Protein AF-A0A4P9WQK6-F1 (afdb_monomer_lite)

Sequence (71 aa):
TPMETFRGFVSTLEDALLLFEACRLGYLRRIQRRLSEREKSHISSGSVWVWDEDEALVKRWTDGRAWSPSR

Structure (mmCIF, N/CA/C/O backbone):
data_AF-A0A4P9WQK6-F1
#
_entry.id   AF-A0A4P9WQK6-F1
#
loop_
_atom_site.group_PDB
_atom_site.id
_atom_site.type_symbol
_atom_site.label_atom_id
_atom_site.label_alt_id
_atom_site.label_comp_id
_atom_site.label_asym_id
_atom_site.label_entity_id
_atom_site.label_seq_id
_atom_site.pdbx_PDB_ins_code
_atom_site.Cartn_x
_atom_site.Cartn_y
_atom_site.Cartn_z
_atom_site.occupancy
_atom_site.B_iso_or_equiv
_atom_site.auth_seq_id
_atom_site.auth_comp_id
_atom_site.auth_asym_id
_atom_site.auth_atom_id
_atom_site.pdbx_PDB_model_num
ATOM 1 N N . THR A 1 1 ? -4.932 -5.874 14.488 1.00 49.41 1 THR A N 1
ATOM 2 C CA . THR A 1 1 ? -5.399 -5.140 13.288 1.00 49.41 1 THR A CA 1
ATOM 3 C C . THR A 1 1 ? -4.440 -5.472 12.164 1.00 49.41 1 THR A C 1
ATOM 5 O O . THR A 1 1 ? -3.260 -5.587 12.484 1.00 49.41 1 THR A O 1
ATOM 8 N N . PRO A 1 2 ? -4.889 -5.720 10.920 1.00 59.19 2 PRO A N 1
ATOM 9 C CA . PRO A 1 2 ? -3.970 -6.067 9.837 1.00 59.19 2 PRO A CA 1
ATOM 10 C C . PRO A 1 2 ? -2.939 -4.949 9.667 1.00 59.19 2 PRO A C 1
ATOM 12 O O . PRO A 1 2 ? -3.310 -3.777 9.660 1.00 59.19 2 PRO A O 1
ATOM 15 N N . MET A 1 3 ? -1.661 -5.314 9.616 1.00 81.81 3 MET A N 1
ATOM 16 C CA . MET A 1 3 ? -0.549 -4.359 9.552 1.00 81.81 3 MET A CA 1
ATOM 17 C C . MET A 1 3 ? -0.360 -3.774 8.145 1.00 81.81 3 MET A C 1
ATOM 19 O O . MET A 1 3 ? 0.108 -2.648 8.010 1.00 81.81 3 MET A O 1
ATOM 23 N N . GLU A 1 4 ? -0.773 -4.515 7.118 1.00 93.19 4 GLU A N 1
ATOM 24 C CA . GLU A 1 4 ? -0.700 -4.197 5.689 1.00 93.19 4 GLU A CA 1
ATOM 25 C C . GLU A 1 4 ? -1.920 -4.804 4.974 1.00 93.19 4 GLU A C 1
ATOM 27 O O . GLU A 1 4 ? -2.553 -5.724 5.501 1.00 93.19 4 GLU A O 1
ATOM 32 N N . THR A 1 5 ? -2.288 -4.273 3.805 1.00 96.00 5 THR A N 1
ATOM 33 C CA . THR A 1 5 ? -3.410 -4.794 3.000 1.00 96.00 5 THR A CA 1
ATOM 34 C C . THR A 1 5 ? -3.026 -6.101 2.317 1.00 96.00 5 THR A C 1
ATOM 36 O O . THR A 1 5 ? -3.836 -7.021 2.235 1.00 96.00 5 THR A O 1
ATOM 39 N N . PHE A 1 6 ? -1.788 -6.179 1.834 1.00 97.06 6 PHE A N 1
ATOM 40 C CA . PHE A 1 6 ? -1.236 -7.330 1.138 1.00 97.06 6 PHE A CA 1
ATOM 41 C C . PHE A 1 6 ? 0.272 -7.420 1.384 1.00 97.06 6 PHE A C 1
ATOM 43 O O . PHE A 1 6 ? 0.923 -6.406 1.64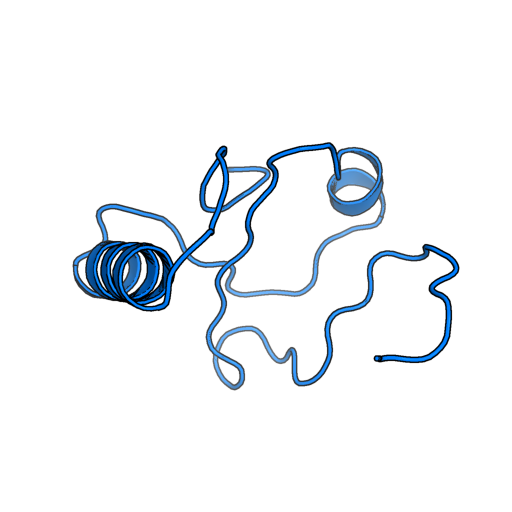8 1.00 97.06 6 PHE A O 1
ATOM 50 N N . ARG A 1 7 ? 0.824 -8.634 1.275 1.00 96.75 7 ARG A N 1
ATOM 51 C CA . ARG A 1 7 ? 2.265 -8.876 1.323 1.00 96.75 7 ARG A CA 1
ATOM 52 C C . ARG A 1 7 ? 2.723 -9.599 0.064 1.00 96.75 7 ARG A C 1
ATOM 54 O O . ARG A 1 7 ? 2.359 -10.751 -0.151 1.00 96.75 7 ARG A O 1
ATOM 61 N N . GLY A 1 8 ? 3.543 -8.936 -0.739 1.00 96.81 8 GLY A N 1
ATOM 62 C CA . GLY A 1 8 ? 4.055 -9.460 -1.999 1.00 96.81 8 GLY A CA 1
ATOM 63 C C . GLY A 1 8 ? 4.714 -8.371 -2.838 1.00 96.81 8 GLY A C 1
ATOM 64 O O . GLY A 1 8 ? 5.185 -7.366 -2.313 1.00 96.81 8 GLY A O 1
ATOM 65 N N . PHE A 1 9 ? 4.763 -8.573 -4.149 1.00 98.12 9 PHE A N 1
ATOM 66 C CA . PHE A 1 9 ? 5.372 -7.637 -5.087 1.00 98.12 9 PHE A CA 1
ATOM 67 C C . PHE A 1 9 ? 4.337 -7.202 -6.125 1.00 98.12 9 PHE A C 1
ATOM 69 O O . PHE A 1 9 ? 3.644 -8.047 -6.681 1.00 98.12 9 PHE A O 1
ATOM 76 N N . VAL A 1 10 ? 4.226 -5.892 -6.355 1.00 98.12 10 VAL A N 1
ATOM 77 C CA . VAL A 1 10 ? 3.352 -5.305 -7.380 1.00 98.12 10 VAL A CA 1
ATOM 78 C C . VAL A 1 10 ? 4.244 -4.903 -8.544 1.00 98.12 10 VAL A C 1
ATOM 80 O O . VAL A 1 10 ? 5.007 -3.944 -8.437 1.00 98.12 10 VAL A O 1
ATOM 83 N N . SER A 1 11 ? 4.198 -5.683 -9.619 1.00 98.06 11 SER A N 1
ATOM 84 C CA . SER A 1 11 ? 5.116 -5.562 -10.755 1.00 98.06 11 SER A CA 1
ATOM 85 C C . SER A 1 11 ? 4.454 -4.962 -11.989 1.00 98.06 11 SER A C 1
ATOM 87 O O . SER A 1 11 ? 5.100 -4.260 -12.768 1.00 98.06 11 SER A O 1
ATOM 89 N N . THR A 1 12 ? 3.159 -5.221 -12.152 1.00 98.56 12 THR A N 1
ATOM 90 C CA . THR A 1 12 ? 2.363 -4.790 -13.296 1.00 98.56 12 THR A CA 1
ATOM 91 C C . THR A 1 12 ? 1.154 -3.973 -12.857 1.00 98.56 12 THR A C 1
ATOM 93 O O . THR A 1 12 ? 0.771 -3.937 -11.686 1.00 98.56 12 THR A O 1
ATOM 96 N N . LEU A 1 13 ? 0.514 -3.327 -13.833 1.00 98.44 13 LEU A N 1
ATOM 97 C CA . LEU A 1 13 ? -0.791 -2.706 -13.628 1.00 98.44 13 LEU A CA 1
ATOM 98 C C . LEU A 1 13 ? -1.853 -3.743 -13.223 1.00 98.44 13 LEU A C 1
ATOM 100 O O . LEU A 1 13 ? -2.702 -3.439 -12.3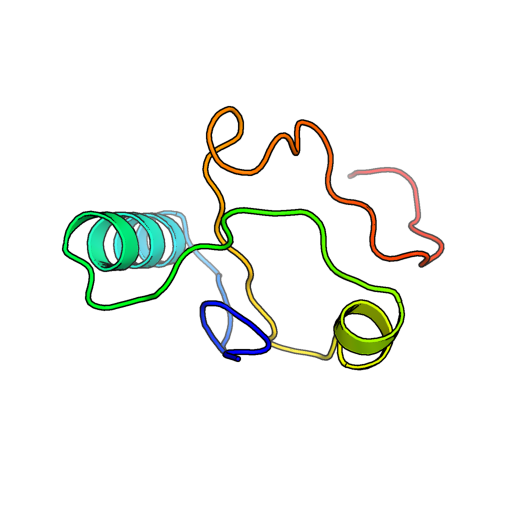91 1.00 98.44 13 LEU A O 1
ATOM 104 N N . GLU A 1 14 ? -1.801 -4.953 -13.784 1.00 98.69 14 GLU A N 1
ATOM 105 C CA . GLU A 1 14 ? -2.755 -6.025 -13.478 1.00 98.69 14 GLU A CA 1
ATOM 106 C C . GLU A 1 14 ? -2.681 -6.438 -12.002 1.00 98.69 14 GLU A C 1
ATOM 108 O O . GLU A 1 14 ? -3.719 -6.517 -11.346 1.00 98.69 14 GLU A O 1
ATOM 113 N N . ASP A 1 15 ? -1.471 -6.567 -11.442 1.00 98.62 15 ASP A N 1
ATOM 114 C CA . ASP A 1 15 ? -1.270 -6.838 -10.011 1.00 98.62 15 ASP A CA 1
ATOM 115 C C . ASP A 1 15 ? -1.971 -5.779 -9.141 1.00 98.62 15 ASP A C 1
ATOM 117 O O . ASP A 1 15 ? -2.666 -6.100 -8.174 1.00 98.62 15 ASP A O 1
ATOM 121 N N . ALA A 1 16 ? -1.818 -4.499 -9.499 1.00 98.44 16 ALA A N 1
ATOM 122 C CA . ALA A 1 16 ? -2.445 -3.395 -8.777 1.00 98.44 16 ALA A CA 1
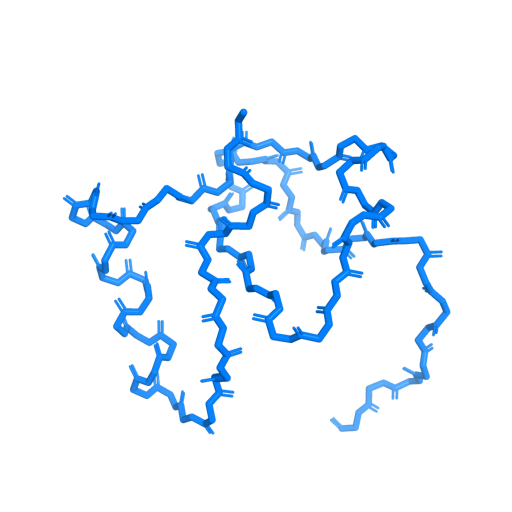ATOM 123 C C . ALA A 1 16 ? -3.978 -3.425 -8.900 1.00 98.44 16 ALA A C 1
ATOM 125 O O . ALA A 1 16 ? -4.679 -3.229 -7.906 1.00 98.44 16 ALA A O 1
ATOM 126 N N . LEU A 1 17 ? -4.511 -3.704 -10.095 1.00 98.50 17 LEU A N 1
ATOM 127 C CA . LEU A 1 17 ? -5.955 -3.803 -10.330 1.00 98.50 17 LEU A CA 1
ATOM 128 C C . LEU A 1 17 ? -6.586 -4.958 -9.548 1.00 98.50 17 LEU A C 1
ATOM 130 O O . LEU A 1 17 ? -7.657 -4.777 -8.970 1.00 98.50 17 LEU A O 1
ATOM 134 N N . LEU A 1 18 ? -5.913 -6.108 -9.456 1.00 98.56 18 LEU A N 1
ATOM 135 C CA . LEU A 1 18 ? -6.365 -7.233 -8.635 1.00 98.56 18 LEU A CA 1
ATOM 136 C C . LEU A 1 18 ? -6.444 -6.859 -7.151 1.00 98.56 18 LEU A C 1
ATOM 138 O O . LEU A 1 18 ? -7.413 -7.212 -6.479 1.00 98.56 18 LEU A O 1
ATOM 142 N N . LEU A 1 19 ? -5.468 -6.104 -6.637 1.00 98.50 19 LEU A N 1
ATOM 143 C CA . LEU A 1 19 ? -5.497 -5.615 -5.256 1.00 98.50 19 LEU A CA 1
ATOM 144 C C . LEU A 1 19 ? -6.653 -4.640 -5.011 1.00 98.50 19 LEU A C 1
ATOM 146 O O . LEU A 1 19 ? -7.331 -4.745 -3.984 1.00 98.50 19 LEU A O 1
ATOM 150 N N . PHE A 1 20 ? -6.910 -3.721 -5.947 1.00 97.94 20 PHE A N 1
ATOM 151 C CA . PHE A 1 20 ? -8.053 -2.811 -5.858 1.00 97.94 20 PHE A CA 1
ATOM 152 C C . PHE A 1 20 ? -9.383 -3.563 -5.892 1.00 97.94 20 PHE A C 1
ATOM 154 O O . PHE A 1 20 ? -10.242 -3.322 -5.042 1.00 97.94 20 PHE A O 1
ATOM 161 N N . GLU A 1 21 ? -9.543 -4.509 -6.816 1.00 98.38 21 GLU A N 1
ATOM 162 C CA . GLU A 1 21 ? -10.758 -5.312 -6.939 1.00 98.38 21 GLU A CA 1
ATOM 163 C C . GLU A 1 21 ? -10.989 -6.178 -5.695 1.00 98.38 21 GLU A C 1
ATOM 165 O O . GLU A 1 21 ? -12.093 -6.210 -5.148 1.00 98.38 21 GLU A O 1
ATOM 170 N N . ALA A 1 22 ? -9.936 -6.800 -5.163 1.00 98.31 22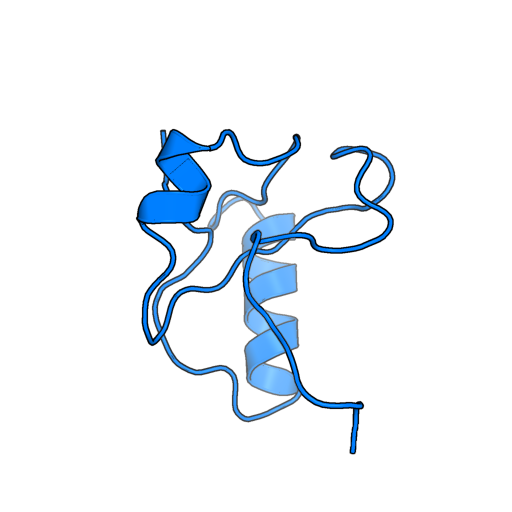 ALA A N 1
ATOM 171 C CA . ALA A 1 22 ? -10.009 -7.558 -3.921 1.00 98.31 22 ALA A CA 1
ATOM 172 C C . ALA A 1 22 ? -10.406 -6.678 -2.720 1.00 98.31 22 ALA A C 1
ATOM 174 O O . ALA A 1 22 ? -11.158 -7.129 -1.853 1.00 98.31 22 ALA A O 1
ATOM 175 N N . CYS A 1 23 ? -9.962 -5.417 -2.673 1.00 97.56 23 CYS A N 1
ATOM 176 C CA . CYS A 1 23 ? -10.412 -4.449 -1.667 1.00 97.56 23 CYS A CA 1
ATOM 177 C C . CYS A 1 23 ? -11.872 -4.022 -1.871 1.00 97.56 23 CYS A C 1
ATOM 179 O O . CYS A 1 23 ? -12.604 -3.852 -0.895 1.00 97.56 23 CYS A O 1
ATOM 181 N N . ARG A 1 24 ? -12.309 -3.849 -3.125 1.00 96.81 24 ARG A N 1
ATOM 182 C CA . ARG A 1 24 ? -13.688 -3.478 -3.480 1.00 96.81 24 ARG A CA 1
ATOM 183 C C . ARG A 1 24 ? -14.683 -4.579 -3.112 1.00 96.81 24 ARG A C 1
ATOM 185 O O . ARG A 1 24 ? -15.749 -4.279 -2.583 1.00 96.81 24 ARG A O 1
ATOM 192 N N . LEU A 1 25 ? -14.317 -5.839 -3.354 1.00 97.94 25 LEU A N 1
ATOM 193 C CA . LEU A 1 25 ? -15.106 -7.026 -3.006 1.00 97.94 25 LEU A CA 1
ATOM 194 C C . LEU A 1 25 ? -15.019 -7.402 -1.515 1.00 97.94 25 LEU A C 1
ATOM 196 O O . LEU A 1 25 ? -15.781 -8.245 -1.050 1.00 97.94 25 LEU A O 1
ATOM 200 N N . GLY A 1 26 ? -14.109 -6.784 -0.755 1.00 95.75 26 GLY A N 1
ATOM 201 C CA . GLY A 1 26 ? -13.937 -7.028 0.680 1.00 95.75 26 GLY A CA 1
ATOM 202 C C . GLY A 1 26 ? -13.085 -8.252 1.035 1.00 95.75 26 GLY A C 1
ATOM 203 O O . GLY A 1 26 ? -13.006 -8.611 2.210 1.00 95.75 26 GLY A O 1
ATOM 204 N N . TYR A 1 27 ? -12.419 -8.875 0.057 1.00 97.56 27 TYR A N 1
ATOM 205 C CA . TYR A 1 27 ? -11.459 -9.958 0.297 1.00 97.56 27 TYR A CA 1
ATOM 206 C C . TYR A 1 27 ? -10.199 -9.462 1.006 1.00 97.56 27 TYR A C 1
ATOM 208 O O . TYR A 1 27 ? -9.663 -10.149 1.876 1.00 97.56 27 TYR A O 1
ATOM 216 N N . LEU A 1 28 ? -9.743 -8.257 0.660 1.00 96.94 28 LEU A N 1
ATOM 217 C CA . LEU A 1 28 ? -8.646 -7.578 1.339 1.00 96.94 28 LEU A CA 1
ATOM 218 C C . LEU A 1 28 ? -9.162 -6.347 2.077 1.00 96.94 28 LEU A C 1
ATOM 220 O O . LEU A 1 28 ? -10.039 -5.625 1.604 1.00 96.94 28 LEU A O 1
ATOM 224 N N . ARG A 1 29 ? -8.596 -6.090 3.258 1.00 94.94 29 ARG A N 1
ATOM 225 C CA . ARG A 1 29 ? -8.915 -4.885 4.026 1.00 94.94 29 ARG A CA 1
ATOM 226 C C . ARG A 1 29 ? -8.021 -3.739 3.571 1.00 94.94 29 ARG A C 1
ATOM 228 O O . ARG A 1 29 ? -6.818 -3.732 3.840 1.00 94.94 29 ARG A O 1
ATOM 235 N N . ARG A 1 30 ? -8.631 -2.749 2.926 1.00 95.25 30 ARG A N 1
ATOM 236 C CA . ARG A 1 30 ? -8.006 -1.442 2.713 1.00 95.25 30 ARG A CA 1
ATOM 237 C C . ARG A 1 30 ? -7.863 -0.688 4.037 1.00 95.25 30 ARG A C 1
ATOM 239 O O . ARG A 1 30 ? -8.583 -0.938 5.005 1.00 95.25 30 ARG A O 1
ATOM 246 N N . ILE A 1 31 ? -6.914 0.230 4.077 1.00 94.00 31 ILE A N 1
ATOM 247 C CA . ILE A 1 31 ? -6.660 1.112 5.206 1.00 94.00 31 ILE A CA 1
ATOM 248 C C . ILE A 1 31 ? -7.682 2.251 5.203 1.00 94.00 31 ILE A C 1
ATOM 250 O O . ILE A 1 31 ? -7.890 2.895 4.183 1.00 94.00 31 ILE A O 1
ATOM 254 N N . GLN A 1 32 ? -8.283 2.510 6.366 1.00 93.94 32 GLN A N 1
ATOM 255 C CA . GLN A 1 32 ? -9.342 3.517 6.557 1.00 93.94 32 GLN A CA 1
ATOM 256 C C . GLN A 1 32 ? -8.901 4.676 7.469 1.00 93.94 32 GLN A C 1
ATOM 258 O O . GLN A 1 32 ? -9.718 5.457 7.940 1.00 93.94 32 GLN A O 1
ATOM 263 N N . ARG A 1 33 ? -7.608 4.758 7.808 1.00 93.56 33 ARG A N 1
ATOM 264 C CA . ARG A 1 33 ? -7.022 5.841 8.614 1.00 93.56 33 ARG A CA 1
ATOM 265 C C . ARG A 1 33 ? -5.514 5.925 8.418 1.00 93.56 33 ARG A C 1
ATOM 267 O O . ARG A 1 33 ? -4.883 4.976 7.966 1.00 93.56 33 ARG A O 1
ATOM 274 N N . ARG A 1 34 ? -4.899 7.010 8.883 1.00 92.50 34 ARG A N 1
ATOM 275 C CA . ARG A 1 34 ? -3.433 7.104 8.988 1.00 92.50 34 ARG A CA 1
ATOM 276 C C . ARG A 1 34 ? -2.849 6.000 9.870 1.00 92.50 34 ARG A C 1
ATOM 278 O O . ARG A 1 34 ? -3.434 5.633 10.895 1.0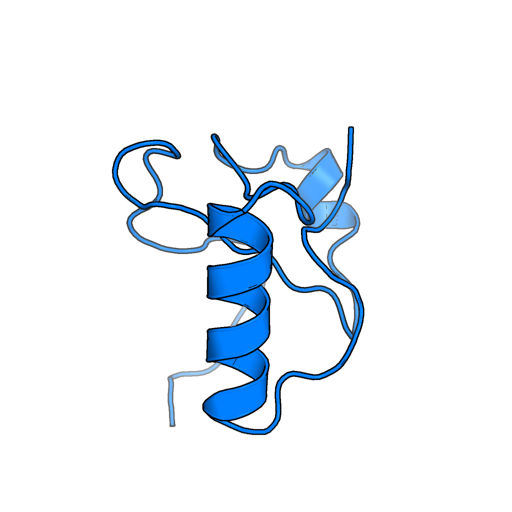0 92.50 34 ARG A O 1
ATOM 285 N N . LEU A 1 35 ? -1.664 5.526 9.489 1.00 91.81 35 LEU A N 1
ATOM 286 C CA . LEU A 1 35 ? -0.867 4.625 10.314 1.00 91.81 35 LEU A CA 1
ATOM 287 C C . LEU A 1 35 ? -0.339 5.349 11.556 1.00 91.81 35 LEU A C 1
ATOM 289 O O . LEU A 1 35 ? 0.135 6.485 11.478 1.00 91.81 35 LEU A O 1
ATOM 293 N N . SER A 1 36 ? -0.385 4.658 12.689 1.00 92.06 36 SER A N 1
ATOM 294 C CA . SER A 1 36 ? 0.319 5.035 13.914 1.00 92.06 36 SER A CA 1
ATOM 295 C C . SER A 1 36 ? 1.829 4.825 13.767 1.00 92.06 36 SER A C 1
ATOM 297 O O . SER A 1 36 ? 2.274 4.038 12.932 1.00 92.06 36 SER A O 1
ATOM 299 N N . GLU A 1 37 ? 2.631 5.459 14.624 1.00 92.25 37 GLU A N 1
ATOM 300 C CA . GLU A 1 37 ? 4.093 5.264 14.630 1.00 92.25 37 GLU A CA 1
ATOM 301 C C . GLU A 1 37 ? 4.491 3.795 14.833 1.00 92.25 37 GLU A C 1
ATOM 303 O O . GLU A 1 37 ? 5.422 3.300 14.200 1.00 92.25 37 GLU A O 1
ATOM 308 N N . ARG A 1 38 ? 3.723 3.055 15.643 1.00 91.00 38 ARG A N 1
ATOM 309 C CA . ARG A 1 38 ? 3.911 1.611 15.813 1.00 91.00 38 ARG A CA 1
ATOM 310 C C . ARG A 1 38 ? 3.640 0.843 14.522 1.00 91.00 38 ARG A C 1
ATOM 312 O O . ARG A 1 38 ? 4.352 -0.101 14.231 1.00 91.00 38 ARG A O 1
ATOM 319 N N . GLU A 1 39 ? 2.618 1.191 13.749 1.00 92.00 39 GLU A N 1
ATOM 320 C CA . GLU A 1 39 ? 2.357 0.513 12.469 1.00 92.00 39 GLU A CA 1
ATOM 321 C C . GLU A 1 39 ? 3.447 0.849 11.443 1.00 92.00 39 GLU A C 1
ATOM 323 O O . GLU A 1 39 ? 3.953 -0.049 10.772 1.00 92.00 39 GLU A O 1
ATOM 328 N N . LYS A 1 40 ? 3.898 2.110 11.401 1.00 93.50 40 LYS A N 1
ATOM 329 C CA . LYS A 1 40 ? 5.011 2.541 10.541 1.00 93.50 40 LYS A CA 1
ATOM 330 C C . LYS A 1 40 ? 6.314 1.798 10.844 1.00 93.50 40 LYS A C 1
ATOM 332 O O . LYS A 1 40 ? 7.055 1.461 9.921 1.00 93.50 40 LYS A O 1
ATOM 337 N N . SER A 1 41 ? 6.583 1.483 12.114 1.00 92.25 41 SER A N 1
ATOM 338 C CA . SER A 1 41 ? 7.791 0.739 12.500 1.00 92.25 41 SER A CA 1
ATOM 339 C C . SER A 1 41 ? 7.844 -0.678 11.924 1.00 92.25 41 SER A C 1
ATOM 341 O O . SER A 1 41 ? 8.914 -1.276 11.897 1.00 92.25 41 SER A O 1
ATOM 343 N N . HIS A 1 42 ? 6.714 -1.223 11.468 1.00 91.06 42 HIS A N 1
ATOM 344 C CA . HIS A 1 42 ? 6.648 -2.559 10.880 1.00 91.06 42 HIS A CA 1
ATOM 345 C C . HIS A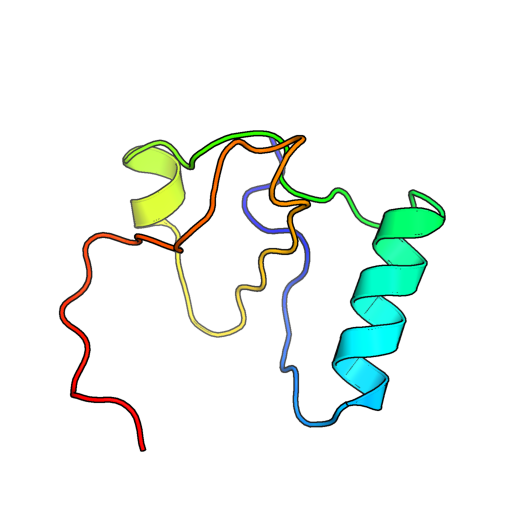 1 42 ? 6.658 -2.557 9.347 1.00 91.06 42 HIS A C 1
ATOM 347 O O . HIS A 1 42 ? 6.555 -3.621 8.739 1.00 91.06 42 HIS A O 1
ATOM 353 N N . ILE A 1 43 ? 6.796 -1.391 8.709 1.00 94.12 43 ILE A N 1
ATOM 354 C CA . ILE A 1 43 ? 6.927 -1.306 7.254 1.00 94.12 43 ILE A CA 1
ATOM 355 C C . ILE A 1 43 ? 8.156 -2.112 6.825 1.00 94.12 43 ILE A C 1
ATOM 357 O O . ILE A 1 43 ? 9.270 -1.873 7.300 1.00 94.12 43 ILE A O 1
ATOM 361 N N . SER A 1 44 ? 7.981 -3.065 5.915 1.00 95.56 44 SER A N 1
ATOM 362 C CA . SER A 1 44 ? 9.058 -3.966 5.509 1.00 95.56 44 SER A CA 1
ATOM 363 C C . SER A 1 44 ? 9.008 -4.274 4.014 1.00 95.56 44 SER A C 1
ATOM 365 O O . SER A 1 44 ? 8.109 -3.830 3.301 1.00 95.56 44 SER A O 1
ATOM 367 N N . SER A 1 45 ? 10.017 -4.991 3.514 1.00 97.31 45 SER A N 1
ATOM 368 C CA . SER A 1 45 ? 10.015 -5.429 2.118 1.00 97.31 45 SER A CA 1
ATOM 369 C C . SER A 1 45 ? 8.789 -6.302 1.834 1.00 97.31 45 SER A C 1
ATOM 371 O O . SER A 1 45 ? 8.479 -7.228 2.590 1.00 97.31 45 SER A O 1
ATOM 373 N N . GLY A 1 46 ? 8.100 -5.980 0.741 1.00 96.62 46 GLY A N 1
ATOM 374 C CA . GLY A 1 46 ? 6.884 -6.652 0.296 1.00 96.62 46 GLY A CA 1
ATOM 375 C C . GLY A 1 46 ? 5.593 -6.143 0.936 1.00 96.62 46 GLY A C 1
ATOM 376 O O . GLY A 1 46 ? 4.526 -6.632 0.587 1.00 96.62 46 GLY A O 1
ATOM 377 N N . SER A 1 47 ? 5.652 -5.183 1.855 1.00 96.12 47 SER A N 1
ATOM 378 C CA . SER A 1 47 ? 4.444 -4.614 2.443 1.00 96.12 47 SER A CA 1
ATOM 379 C C . SER A 1 47 ? 3.693 -3.714 1.451 1.00 96.12 47 SER A C 1
ATOM 381 O O . SER A 1 47 ? 4.286 -2.811 0.858 1.00 96.12 47 SER A O 1
ATOM 383 N N . VAL A 1 48 ? 2.383 -3.935 1.295 1.00 97.00 48 VAL A N 1
ATOM 384 C CA . VAL A 1 48 ? 1.506 -3.168 0.397 1.00 97.00 48 VAL A CA 1
ATOM 385 C C . VAL A 1 48 ? 0.295 -2.635 1.162 1.00 97.00 48 VAL A C 1
ATOM 387 O O . VAL A 1 48 ? -0.434 -3.390 1.811 1.00 97.00 48 VAL A O 1
ATOM 390 N N . TRP A 1 49 ? 0.048 -1.329 1.052 1.00 95.94 49 TRP A N 1
ATOM 391 C CA . TRP A 1 49 ? -1.113 -0.651 1.634 1.00 95.94 49 TRP A CA 1
ATOM 392 C C . TRP A 1 49 ? -1.977 -0.059 0.532 1.00 95.94 49 TRP A C 1
ATOM 394 O O . TRP A 1 49 ? -1.482 0.665 -0.327 1.00 95.94 49 TRP A O 1
ATOM 404 N N . VAL A 1 50 ? -3.274 -0.341 0.598 1.00 97.06 50 VAL A N 1
ATOM 405 C CA . VAL A 1 50 ? -4.286 0.241 -0.288 1.00 97.06 50 VAL A CA 1
ATOM 406 C C . VAL A 1 50 ? -5.226 1.065 0.575 1.00 97.06 50 VAL A C 1
ATOM 408 O O . VAL A 1 50 ? -5.636 0.601 1.638 1.00 97.06 50 VAL A O 1
ATOM 411 N N . TRP A 1 51 ? -5.569 2.274 0.149 1.00 95.62 51 TRP A N 1
ATOM 412 C CA . TRP A 1 51 ? -6.538 3.122 0.835 1.00 95.62 51 TRP A CA 1
ATOM 413 C C . TRP A 1 51 ? -7.361 3.909 -0.177 1.00 95.62 51 TRP A C 1
ATOM 415 O O . TRP A 1 51 ? -6.927 4.133 -1.306 1.00 95.62 51 TRP A O 1
ATOM 425 N N . ASP A 1 52 ? -8.543 4.321 0.260 1.00 95.62 52 ASP A N 1
ATOM 426 C CA . ASP A 1 52 ? -9.321 5.363 -0.396 1.00 95.62 52 ASP A CA 1
ATOM 427 C C . ASP A 1 52 ? -8.970 6.719 0.244 1.00 95.62 52 ASP A C 1
ATOM 429 O O . ASP A 1 52 ? -8.825 6.808 1.469 1.00 95.62 52 ASP A O 1
ATOM 433 N N . GLU A 1 53 ? -8.748 7.757 -0.571 1.00 96.00 53 GLU A N 1
ATOM 434 C CA . GLU A 1 53 ? -8.270 9.064 -0.091 1.00 96.00 53 GLU A CA 1
ATOM 435 C C . GLU A 1 53 ? -9.255 9.714 0.889 1.00 96.00 53 GLU A C 1
ATOM 437 O O . GLU A 1 53 ? -8.820 10.224 1.930 1.00 96.00 53 GLU A O 1
ATOM 442 N N . ASP A 1 54 ? -10.550 9.669 0.573 1.00 94.56 54 ASP A N 1
ATOM 443 C CA . ASP A 1 54 ? -11.605 10.330 1.336 1.00 94.56 54 ASP A CA 1
ATOM 444 C C . ASP A 1 54 ? -11.930 9.546 2.609 1.00 94.56 54 ASP A C 1
ATOM 446 O O . ASP A 1 54 ? -12.058 10.132 3.685 1.00 94.56 54 ASP A O 1
ATOM 450 N N . GLU A 1 55 ? -11.982 8.214 2.524 1.00 94.19 55 GLU A N 1
ATOM 451 C CA . GLU A 1 55 ? -12.231 7.350 3.681 1.00 94.19 55 GLU A CA 1
ATOM 452 C C . GLU A 1 55 ? -11.084 7.407 4.698 1.00 94.19 55 GLU A C 1
ATOM 454 O O . GLU A 1 55 ? -11.321 7.514 5.902 1.00 94.19 55 GLU A O 1
ATOM 459 N N . ALA A 1 56 ? -9.830 7.345 4.234 1.00 94.00 56 ALA A N 1
ATOM 460 C CA . ALA A 1 56 ? -8.668 7.321 5.120 1.00 94.00 56 ALA A CA 1
ATOM 461 C C . ALA A 1 56 ? -8.166 8.713 5.528 1.00 94.00 56 ALA A C 1
ATOM 463 O O . ALA A 1 56 ? -7.346 8.823 6.449 1.00 94.00 56 ALA A O 1
ATOM 464 N N . LEU A 1 57 ? -8.616 9.767 4.838 1.00 94.06 57 LEU A N 1
ATOM 465 C CA . LEU A 1 57 ? -8.100 11.135 4.943 1.00 94.06 57 LEU A CA 1
ATOM 466 C C . LEU A 1 57 ? -6.581 11.206 4.677 1.00 94.06 57 LEU A C 1
ATOM 468 O O . LEU A 1 57 ? -5.822 11.938 5.337 1.00 94.06 57 LEU A O 1
ATOM 472 N N . VAL A 1 58 ? -6.119 10.421 3.696 1.00 94.38 58 VAL A N 1
ATOM 473 C CA . VAL A 1 58 ? -4.708 10.300 3.294 1.00 94.38 58 VAL A CA 1
ATOM 474 C C . VAL A 1 58 ? -4.537 10.694 1.830 1.00 94.38 58 VAL A C 1
ATOM 476 O O . VAL A 1 58 ? -4.623 9.870 0.932 1.00 94.38 58 VAL A O 1
ATOM 479 N N . LYS A 1 59 ? -4.190 11.963 1.598 1.00 95.31 59 LYS A N 1
ATOM 480 C CA . LYS A 1 59 ? -3.842 12.477 0.256 1.00 95.31 59 LYS A CA 1
ATOM 481 C C . LYS A 1 59 ? -2.409 12.163 -0.174 1.00 95.31 59 LYS A C 1
ATOM 483 O O . LYS A 1 59 ? -2.051 12.233 -1.342 1.00 95.31 59 LYS A O 1
ATOM 488 N N . ARG A 1 60 ? -1.539 11.924 0.809 1.00 95.56 60 ARG A N 1
ATOM 489 C CA . ARG A 1 60 ? -0.114 11.636 0.624 1.00 95.56 60 ARG A CA 1
ATOM 490 C C . ARG A 1 60 ? 0.319 10.611 1.654 1.00 95.56 60 ARG A C 1
ATOM 492 O O . ARG A 1 60 ? 0.048 10.791 2.846 1.00 95.56 60 ARG A O 1
ATOM 499 N N . TRP A 1 61 ? 1.003 9.576 1.185 1.00 94.81 61 TRP A N 1
ATOM 500 C CA . TRP A 1 61 ? 1.648 8.590 2.038 1.00 94.81 61 TRP A CA 1
ATOM 501 C C . TRP A 1 61 ? 2.791 9.228 2.836 1.00 94.81 61 TRP A C 1
ATOM 503 O O . TRP A 1 61 ? 3.577 10.002 2.291 1.00 94.81 61 TRP A O 1
ATOM 513 N N . THR A 1 62 ? 2.881 8.903 4.127 1.00 94.38 62 THR A N 1
ATOM 514 C CA . THR A 1 62 ? 4.004 9.286 4.988 1.00 94.38 62 THR A CA 1
ATOM 515 C C . THR A 1 62 ? 4.383 8.129 5.908 1.00 94.38 62 THR A C 1
ATOM 517 O O . THR A 1 62 ? 3.602 7.709 6.762 1.00 94.38 62 THR A O 1
ATOM 520 N N . ASP A 1 63 ? 5.611 7.638 5.765 1.00 94.50 63 ASP A N 1
ATOM 521 C CA . ASP A 1 63 ? 6.155 6.509 6.534 1.00 94.50 63 ASP A CA 1
ATOM 522 C C . ASP A 1 63 ? 7.299 6.894 7.481 1.00 94.50 63 ASP A C 1
ATOM 524 O O . ASP A 1 63 ? 7.811 6.042 8.203 1.00 94.50 63 ASP A O 1
ATOM 528 N N . GLY A 1 64 ? 7.693 8.171 7.501 1.00 92.31 64 GLY A N 1
ATOM 529 C CA . GLY A 1 64 ? 8.802 8.656 8.326 1.00 92.31 64 GLY A CA 1
ATOM 530 C C . GLY A 1 64 ? 10.187 8.268 7.800 1.00 92.31 64 GLY A C 1
ATOM 531 O O . GLY A 1 64 ? 11.167 8.429 8.523 1.00 92.31 64 GLY A O 1
ATOM 532 N N . ARG A 1 65 ? 10.291 7.767 6.561 1.00 93.56 65 ARG A N 1
ATOM 533 C CA . ARG A 1 65 ? 11.567 7.418 5.922 1.00 93.56 65 ARG A CA 1
ATOM 534 C C . ARG A 1 65 ? 12.051 8.538 5.008 1.00 93.56 65 ARG A C 1
ATOM 536 O O . ARG A 1 65 ? 11.262 9.284 4.430 1.00 93.56 65 ARG A O 1
ATOM 543 N N . ALA A 1 66 ? 13.370 8.640 4.866 1.00 95.56 66 ALA A N 1
ATOM 544 C CA . ALA A 1 66 ? 13.986 9.519 3.882 1.00 95.56 66 ALA A CA 1
ATOM 545 C C . ALA A 1 66 ? 13.951 8.849 2.501 1.00 95.56 66 ALA A C 1
ATOM 547 O O . ALA A 1 66 ? 14.542 7.785 2.312 1.00 95.56 66 ALA A O 1
ATOM 548 N N . TRP A 1 67 ? 13.275 9.485 1.546 1.00 95.62 67 TRP A N 1
ATOM 549 C CA . TRP A 1 67 ? 13.180 9.031 0.159 1.00 95.62 67 TRP A CA 1
ATOM 550 C C . TRP A 1 67 ? 13.979 9.957 -0.760 1.00 95.62 67 TRP A C 1
ATOM 552 O O . TRP A 1 67 ? 13.975 11.177 -0.585 1.00 95.62 67 TRP A O 1
ATOM 562 N N . SER A 1 68 ? 14.664 9.386 -1.753 1.00 95.75 68 SER A N 1
ATOM 563 C CA . SER A 1 68 ? 15.262 10.173 -2.835 1.00 95.75 68 SER A CA 1
ATOM 564 C C . SER A 1 68 ? 14.173 10.830 -3.699 1.00 95.75 68 SER A C 1
ATOM 566 O O . SER A 1 68 ? 13.036 10.352 -3.692 1.00 95.75 68 SER A O 1
ATOM 568 N N . PRO A 1 69 ? 14.499 11.854 -4.511 1.00 96.56 69 PRO A N 1
ATOM 569 C CA . PRO A 1 69 ? 13.565 12.385 -5.502 1.00 96.56 69 PRO A CA 1
ATOM 570 C C . PRO A 1 69 ? 13.012 11.283 -6.412 1.00 96.56 69 PRO A C 1
ATOM 572 O O . PRO A 1 69 ? 13.737 10.335 -6.743 1.00 96.56 69 PRO A O 1
ATOM 575 N N . SER A 1 70 ? 11.749 11.428 -6.822 1.00 93.38 70 SER A N 1
ATOM 576 C CA . SER A 1 70 ? 11.096 10.511 -7.760 1.00 93.38 70 SER A CA 1
ATOM 577 C C . SER A 1 70 ? 11.876 10.412 -9.076 1.00 93.38 70 SER A C 1
ATOM 579 O O . SER A 1 70 ? 12.585 11.346 -9.460 1.00 93.38 70 SER A O 1
ATOM 581 N N . ARG A 1 71 ? 11.767 9.262 -9.740 1.00 90.25 71 ARG A N 1
ATOM 582 C CA . ARG A 1 71 ? 12.320 9.003 -11.074 1.00 90.25 71 ARG A CA 1
ATOM 583 C C . ARG A 1 71 ? 11.212 9.016 -12.109 1.00 90.25 71 ARG A C 1
ATOM 585 O O . ARG A 1 71 ? 10.087 8.623 -11.732 1.00 90.25 71 ARG A O 1
#

Foldseek 3Di:
DDLAQWFADDDDPVSVVVSVVCCVVPVTPAAQEDDDLVSLVPDDHRGHHHHDCVRHVDPDDDSPDDDDDDD

pLDDT: mean 94.17, std 7.35, range [49.41, 98.69]

Secondary structure (DSSP, 8-state):
--S-SEES---SHHHHHHHHHHHHTTSS--B-SPPPHHHHTT--TTEE--B-HHHHT-SS---S---PPP-

InterPro domains:
  IPR018608 Global transcription regulator [PF09729] (5-71)
  IPR018608 Global transcription regulator [PTHR28027] (3-71)

Organism: NCBI:txid388810

Radius of gyration: 12.52 Å; chains: 1; bounding box: 30×22×29 Å